Protein AF-A0A8J4Q4V8-F1 (afdb_monomer)

Mean predicted aligned error: 7.47 Å

Structure (mmCIF, N/CA/C/O backbone):
data_AF-A0A8J4Q4V8-F1
#
_entry.id   AF-A0A8J4Q4V8-F1
#
loop_
_atom_site.group_PDB
_atom_site.id
_atom_site.type_symbol
_atom_site.label_atom_id
_atom_site.label_alt_id
_atom_site.label_comp_id
_atom_site.label_asym_id
_atom_site.label_entity_id
_atom_site.label_seq_id
_atom_site.pdbx_PDB_ins_code
_atom_site.Cartn_x
_atom_site.Cartn_y
_atom_site.Cartn_z
_atom_site.occupancy
_atom_site.B_iso_or_equiv
_atom_site.auth_seq_id
_atom_site.auth_comp_id
_atom_site.auth_asym_id
_atom_site.auth_atom_id
_atom_site.pdbx_PDB_model_num
ATOM 1 N N . MET A 1 1 ? -7.590 -2.223 -4.837 1.00 86.44 1 MET A N 1
ATOM 2 C CA . MET A 1 1 ? -6.112 -2.110 -4.762 1.00 86.44 1 MET A CA 1
ATOM 3 C C . MET A 1 1 ? -5.380 -3.170 -5.571 1.00 86.44 1 MET A C 1
ATOM 5 O O . MET A 1 1 ? -4.555 -2.771 -6.377 1.00 86.44 1 MET A O 1
ATOM 9 N N . ALA A 1 2 ? -5.684 -4.469 -5.423 1.00 85.19 2 ALA A N 1
ATOM 10 C CA . ALA A 1 2 ? -4.996 -5.543 -6.160 1.00 85.19 2 ALA A CA 1
ATOM 11 C C . ALA A 1 2 ? -4.935 -5.304 -7.683 1.00 85.19 2 ALA A C 1
ATOM 13 O O . ALA A 1 2 ? -3.855 -5.347 -8.255 1.00 85.19 2 ALA A O 1
ATOM 14 N N . PHE A 1 3 ? -6.056 -4.935 -8.314 1.00 85.94 3 PHE A N 1
ATOM 15 C CA . PHE A 1 3 ? -6.095 -4.621 -9.751 1.00 85.94 3 PHE A CA 1
ATOM 16 C C . PHE A 1 3 ? -5.175 -3.453 -10.146 1.00 85.94 3 PHE A C 1
ATOM 18 O O . PHE A 1 3 ? -4.524 -3.501 -11.181 1.00 85.94 3 PHE A O 1
ATOM 25 N N . GLY A 1 4 ? -5.055 -2.440 -9.280 1.00 86.62 4 GLY A N 1
ATOM 26 C CA . GLY A 1 4 ? -4.098 -1.351 -9.461 1.00 86.62 4 GLY A CA 1
ATOM 27 C C . GLY A 1 4 ? -2.668 -1.880 -9.481 1.00 86.62 4 GLY A C 1
ATOM 28 O O . GLY A 1 4 ? -1.974 -1.689 -10.468 1.00 86.62 4 GLY A O 1
ATOM 29 N N . PHE A 1 5 ? -2.249 -2.637 -8.464 1.00 87.62 5 PHE A N 1
ATOM 30 C CA . PHE A 1 5 ? -0.897 -3.213 -8.424 1.00 87.62 5 PHE A CA 1
ATOM 31 C C . PHE A 1 5 ? -0.597 -4.177 -9.581 1.00 87.62 5 PHE A C 1
ATOM 33 O O . PHE A 1 5 ? 0.526 -4.178 -10.076 1.00 87.62 5 PHE A O 1
ATOM 40 N N . VAL A 1 6 ? -1.589 -4.931 -10.067 1.00 86.38 6 VAL A N 1
ATOM 41 C CA . VAL A 1 6 ? -1.444 -5.769 -11.271 1.00 86.38 6 VAL A CA 1
ATOM 42 C C . VAL A 1 6 ? -1.158 -4.910 -12.506 1.00 86.38 6 VAL A C 1
ATOM 44 O O . VAL A 1 6 ? -0.254 -5.235 -13.269 1.00 86.38 6 VAL A O 1
ATOM 47 N N . ILE A 1 7 ? -1.853 -3.779 -12.678 1.00 85.50 7 ILE A N 1
ATOM 48 C CA . ILE A 1 7 ? -1.579 -2.830 -13.771 1.00 85.50 7 ILE A CA 1
ATOM 49 C C . ILE A 1 7 ? -0.167 -2.238 -13.648 1.00 85.50 7 ILE A C 1
ATOM 51 O O . ILE A 1 7 ? 0.546 -2.156 -14.650 1.00 85.50 7 ILE A O 1
ATOM 55 N N . LEU A 1 8 ? 0.275 -1.869 -12.438 1.00 85.00 8 LEU A N 1
ATOM 56 C CA . LEU A 1 8 ? 1.653 -1.399 -12.231 1.00 85.00 8 LEU A CA 1
ATOM 57 C C . LEU A 1 8 ? 2.679 -2.492 -12.587 1.00 85.00 8 LEU A C 1
ATOM 59 O O . LEU A 1 8 ? 3.692 -2.193 -13.216 1.00 85.00 8 LEU A O 1
ATOM 63 N N . ALA A 1 9 ? 2.394 -3.759 -12.269 1.00 83.56 9 ALA A N 1
ATOM 64 C CA . ALA A 1 9 ? 3.269 -4.897 -12.559 1.00 83.56 9 ALA A CA 1
ATOM 65 C C . ALA A 1 9 ? 3.381 -5.254 -14.057 1.00 83.56 9 ALA A C 1
ATOM 67 O O . ALA A 1 9 ? 4.314 -5.957 -14.452 1.00 83.56 9 ALA A O 1
ATOM 68 N N . LEU A 1 10 ? 2.466 -4.777 -14.910 1.00 81.31 10 LEU A N 1
ATOM 69 C CA . LEU A 1 10 ? 2.568 -4.963 -16.363 1.00 81.31 10 LEU A CA 1
ATOM 70 C C . LEU A 1 10 ? 3.681 -4.107 -16.994 1.00 81.31 10 LEU A C 1
ATOM 72 O O . LEU A 1 10 ? 4.092 -4.405 -18.109 1.00 81.31 10 LEU A O 1
ATOM 76 N N . ALA A 1 11 ? 4.187 -3.084 -16.291 1.00 77.75 11 ALA A N 1
ATOM 77 C CA . ALA A 1 11 ? 5.320 -2.241 -16.705 1.00 77.75 11 ALA A CA 1
ATOM 78 C C . ALA A 1 11 ? 5.230 -1.660 -18.142 1.00 77.75 11 ALA A C 1
ATOM 80 O O . ALA A 1 11 ? 6.247 -1.397 -18.780 1.00 77.75 11 ALA A O 1
ATOM 81 N N . VAL A 1 12 ? 4.012 -1.431 -18.647 1.00 78.25 12 VAL A N 1
ATOM 82 C CA . VAL A 1 12 ? 3.744 -0.810 -19.958 1.00 78.25 12 VAL A CA 1
ATOM 83 C C . VAL A 1 12 ? 3.838 0.722 -19.833 1.00 78.25 12 VAL A C 1
ATOM 85 O O . VAL A 1 12 ? 3.433 1.265 -18.799 1.00 78.25 12 VAL A O 1
ATOM 88 N N . PRO A 1 13 ? 4.324 1.465 -20.848 1.00 75.06 13 PRO A N 1
ATOM 89 C CA . PRO A 1 13 ? 4.290 2.930 -20.838 1.00 75.06 13 PRO A CA 1
ATOM 90 C C . PRO A 1 13 ? 2.875 3.457 -20.535 1.00 75.06 13 PRO A C 1
ATOM 92 O O . PRO A 1 13 ? 1.914 3.122 -21.222 1.00 75.06 13 PRO A O 1
ATOM 95 N N . GLY A 1 14 ? 2.742 4.257 -19.470 1.00 78.31 14 GLY A N 1
ATOM 96 C CA . GLY A 1 14 ? 1.465 4.814 -18.996 1.00 78.31 14 GLY A CA 1
ATOM 97 C C . GLY A 1 14 ? 0.749 4.011 -17.898 1.00 78.31 14 GLY A C 1
ATOM 98 O O . GLY A 1 14 ? -0.134 4.556 -17.231 1.00 78.31 14 GLY A O 1
ATOM 99 N N . SER A 1 15 ? 1.156 2.765 -17.621 1.00 83.38 15 SER A N 1
ATOM 100 C CA . SER A 1 15 ? 0.516 1.941 -16.580 1.00 83.38 15 SER A CA 1
ATOM 101 C C . SER A 1 15 ? 0.721 2.498 -15.168 1.00 83.38 15 SER A C 1
ATOM 103 O O . SER A 1 15 ? -0.151 2.355 -14.313 1.00 83.38 15 SER A O 1
ATOM 105 N N . LEU A 1 16 ? 1.834 3.201 -14.932 1.00 83.31 16 LEU A N 1
ATOM 106 C CA . LEU A 1 16 ? 2.136 3.843 -13.652 1.00 83.31 16 LEU A CA 1
ATOM 107 C C . LEU A 1 16 ? 1.136 4.967 -13.320 1.00 83.31 16 LEU A C 1
ATOM 109 O O . LEU A 1 16 ? 0.716 5.109 -12.171 1.00 83.31 16 LEU A O 1
ATOM 113 N N . TYR A 1 17 ? 0.714 5.739 -14.329 1.00 85.88 17 TYR A N 1
ATOM 114 C CA . TYR A 1 17 ? -0.245 6.835 -14.162 1.00 85.88 17 TYR A CA 1
ATOM 115 C C . TYR A 1 17 ? -1.646 6.300 -13.846 1.00 85.88 17 TYR A C 1
ATOM 117 O O . TYR A 1 17 ? -2.228 6.627 -12.817 1.00 85.88 17 TYR A O 1
ATOM 125 N N . ILE A 1 18 ? -2.150 5.391 -14.683 1.00 89.12 18 ILE A N 1
ATOM 126 C CA . ILE A 1 18 ? -3.467 4.765 -14.490 1.00 89.12 18 ILE A CA 1
ATOM 127 C C . ILE A 1 18 ? -3.503 3.980 -13.171 1.00 89.12 18 ILE A C 1
ATOM 129 O O . ILE A 1 18 ? -4.458 4.059 -12.396 1.00 89.12 18 ILE A O 1
ATOM 133 N N . GLY A 1 19 ? -2.432 3.240 -12.899 1.00 88.38 19 GLY A N 1
ATOM 134 C CA . GLY A 1 19 ? -2.283 2.421 -11.712 1.00 88.38 19 GLY A CA 1
ATOM 135 C C . GLY A 1 19 ? -2.293 3.222 -10.410 1.00 88.38 19 GLY A C 1
ATOM 136 O O . GLY A 1 19 ? -3.031 2.878 -9.486 1.00 88.38 19 GLY A O 1
ATOM 137 N N . SER A 1 20 ? -1.506 4.300 -10.332 1.00 88.94 20 SER A N 1
ATOM 138 C CA . SER A 1 20 ? -1.438 5.165 -9.143 1.00 88.94 20 SER A CA 1
ATOM 139 C C . SER A 1 20 ? -2.767 5.861 -8.850 1.00 88.94 20 SER A C 1
ATOM 141 O O . SER A 1 20 ? -3.187 5.886 -7.693 1.00 88.94 20 SER A O 1
ATOM 143 N N . ILE A 1 21 ? -3.478 6.327 -9.884 1.00 92.62 21 ILE A N 1
ATOM 144 C CA . ILE A 1 21 ? -4.829 6.888 -9.742 1.00 92.62 21 ILE A CA 1
ATOM 145 C C . ILE A 1 21 ? -5.774 5.846 -9.141 1.00 92.62 21 ILE A C 1
ATOM 147 O O . ILE A 1 21 ? -6.452 6.116 -8.148 1.00 92.62 21 ILE A O 1
ATOM 151 N N . LEU A 1 22 ? -5.794 4.630 -9.695 1.00 92.38 22 LEU A N 1
ATOM 152 C CA . LEU A 1 22 ? -6.700 3.586 -9.226 1.00 92.38 22 LEU A CA 1
ATOM 153 C C . LEU A 1 22 ? -6.399 3.158 -7.782 1.00 92.38 22 LEU A C 1
ATOM 155 O O . LEU A 1 22 ? -7.320 2.972 -6.983 1.00 92.38 22 LEU A O 1
ATOM 159 N N . VAL A 1 23 ? -5.118 2.998 -7.431 1.00 91.31 23 VAL A N 1
ATOM 160 C CA . VAL A 1 23 ? -4.704 2.682 -6.056 1.00 91.31 23 VAL A CA 1
ATOM 161 C C . VAL A 1 23 ? -5.077 3.825 -5.111 1.00 91.31 23 VAL A C 1
ATOM 163 O O . VAL A 1 23 ? -5.645 3.550 -4.054 1.00 91.31 23 VAL A O 1
ATOM 166 N N . GLY A 1 24 ? -4.843 5.080 -5.504 1.00 91.69 24 GLY A N 1
ATOM 167 C CA . GLY A 1 24 ? -5.175 6.273 -4.721 1.00 91.69 24 GLY A CA 1
ATOM 168 C C . GLY A 1 24 ? -6.670 6.407 -4.429 1.00 91.69 24 GLY A C 1
ATOM 169 O O . GLY A 1 24 ? -7.052 6.588 -3.274 1.00 91.69 24 GLY A O 1
ATOM 170 N N . ILE A 1 25 ? -7.533 6.217 -5.433 1.00 94.31 25 ILE A N 1
ATOM 171 C CA . ILE A 1 25 ? -8.995 6.244 -5.248 1.00 94.31 25 ILE A CA 1
ATOM 172 C C . ILE A 1 25 ? -9.433 5.142 -4.273 1.00 94.31 25 ILE A C 1
ATOM 174 O O . ILE A 1 25 ? -10.138 5.404 -3.299 1.00 94.31 25 ILE A O 1
ATOM 178 N N . CYS A 1 26 ? -8.970 3.906 -4.486 1.00 91.19 26 CYS A N 1
ATOM 179 C CA . CYS A 1 26 ? -9.260 2.783 -3.588 1.00 91.19 26 CYS A CA 1
ATOM 180 C C . CYS A 1 26 ? -8.794 3.047 -2.146 1.00 91.19 26 CYS A C 1
ATOM 182 O O . CYS A 1 26 ? -9.448 2.630 -1.189 1.00 91.19 26 CYS A O 1
ATOM 184 N N . TYR A 1 27 ? -7.644 3.700 -1.989 1.00 90.81 27 TYR A N 1
ATOM 185 C CA . TYR A 1 27 ? -7.096 4.063 -0.690 1.00 90.81 27 TYR A CA 1
ATOM 186 C C . TYR A 1 27 ? -7.942 5.109 0.026 1.00 90.81 27 TYR A C 1
ATOM 188 O O . TYR A 1 27 ? -8.269 4.925 1.198 1.00 90.81 27 TYR A O 1
ATOM 196 N N . GLY A 1 28 ? -8.353 6.152 -0.698 1.00 91.88 28 GLY A N 1
ATOM 197 C CA . GLY A 1 28 ? -9.235 7.191 -0.178 1.00 91.88 28 GLY A CA 1
ATOM 198 C C . GLY A 1 28 ? -10.546 6.608 0.341 1.00 91.88 28 GLY A C 1
ATOM 199 O O . GLY A 1 28 ? -10.923 6.875 1.478 1.00 91.88 28 GLY A O 1
ATOM 200 N N . ILE A 1 29 ? -11.181 5.720 -0.434 1.00 93.50 29 ILE A N 1
ATOM 201 C CA . ILE A 1 29 ? -12.405 5.017 -0.013 1.00 93.50 29 ILE A CA 1
ATOM 202 C C . ILE A 1 29 ? -12.160 4.207 1.272 1.00 93.50 29 ILE A C 1
ATOM 204 O O . ILE A 1 29 ? -12.964 4.254 2.200 1.00 93.50 29 ILE A O 1
ATOM 208 N N . ARG A 1 30 ? -11.030 3.492 1.370 1.00 90.19 30 ARG A N 1
ATOM 209 C CA . ARG A 1 30 ? -10.676 2.708 2.567 1.00 90.19 30 ARG A CA 1
ATOM 210 C C . ARG A 1 30 ? -10.542 3.566 3.823 1.00 90.19 30 ARG A C 1
ATOM 212 O O . ARG A 1 30 ? -11.039 3.153 4.867 1.00 90.19 30 ARG A O 1
ATOM 219 N N . ILE A 1 31 ? -9.889 4.723 3.736 1.00 89.25 31 ILE A N 1
ATOM 220 C CA . ILE A 1 31 ? -9.767 5.638 4.880 1.00 89.25 31 ILE A CA 1
ATOM 221 C C . ILE A 1 31 ? -11.131 6.240 5.223 1.00 89.25 31 ILE A C 1
ATOM 223 O O . ILE A 1 31 ? -11.508 6.250 6.392 1.00 89.25 31 ILE A O 1
ATOM 227 N N . ALA A 1 32 ? -11.888 6.674 4.212 1.00 92.88 32 ALA A N 1
ATOM 228 C CA . ALA A 1 32 ? -13.196 7.295 4.400 1.00 92.88 32 ALA A CA 1
ATOM 229 C C . ALA A 1 32 ? -14.191 6.374 5.120 1.00 92.88 32 ALA A C 1
ATOM 231 O O . ALA A 1 32 ? -14.947 6.851 5.956 1.00 92.88 32 ALA A O 1
ATOM 232 N N . ILE A 1 33 ? -14.164 5.065 4.844 1.00 91.44 33 ILE A N 1
ATOM 233 C CA . ILE A 1 33 ? -15.003 4.073 5.539 1.00 91.44 33 ILE A CA 1
ATOM 234 C C . ILE A 1 33 ? -14.441 3.745 6.931 1.00 91.44 33 ILE A C 1
ATOM 236 O O . ILE A 1 33 ? -15.197 3.546 7.875 1.00 91.44 33 ILE A O 1
ATOM 240 N N . SER A 1 34 ? -13.115 3.712 7.100 1.00 86.88 34 SER A N 1
ATOM 241 C CA . SER A 1 34 ? -12.501 3.321 8.376 1.00 86.88 34 SER A CA 1
ATOM 242 C C . SER A 1 34 ? -12.769 4.305 9.521 1.00 86.88 34 SER A C 1
ATOM 244 O O . SER A 1 34 ? -12.840 3.873 10.668 1.00 86.88 34 SER A O 1
ATOM 246 N N . VAL A 1 35 ? -12.883 5.605 9.231 1.00 88.44 35 VAL A N 1
ATOM 247 C CA . VAL A 1 35 ? -13.151 6.670 10.218 1.00 88.44 35 VAL A CA 1
ATOM 248 C C . VAL A 1 35 ? -14.507 6.474 10.926 1.00 88.44 35 VAL A C 1
ATOM 250 O O . VAL A 1 35 ? -14.510 6.322 12.150 1.00 88.44 35 VAL A O 1
ATOM 253 N N . PRO A 1 36 ? -15.653 6.412 10.214 1.00 89.56 36 PRO A N 1
ATOM 254 C CA . PRO A 1 36 ? -16.952 6.203 10.846 1.00 89.56 36 PRO A CA 1
ATOM 255 C C . PRO A 1 36 ? -17.047 4.826 11.508 1.00 89.56 36 PRO A C 1
ATOM 257 O O . PRO A 1 36 ? -17.454 4.752 12.665 1.00 89.56 36 PRO A O 1
ATOM 260 N N . THR A 1 37 ? -16.565 3.755 10.864 1.00 87.62 37 THR A N 1
ATOM 261 C CA . THR A 1 37 ? -16.586 2.410 11.464 1.00 87.62 37 THR A CA 1
ATOM 262 C C . THR A 1 37 ? -15.819 2.353 12.788 1.00 87.62 37 THR A C 1
ATOM 264 O O . THR A 1 37 ? -16.272 1.717 13.737 1.00 87.62 37 THR A O 1
ATOM 267 N N . ALA A 1 38 ? -14.677 3.041 12.902 1.00 86.00 38 ALA A N 1
ATOM 268 C CA . ALA A 1 38 ? -13.944 3.111 14.165 1.00 86.00 38 ALA A CA 1
ATOM 269 C C . ALA A 1 38 ? -14.727 3.872 15.250 1.00 86.00 38 ALA A C 1
ATOM 271 O O . ALA A 1 38 ? -14.680 3.489 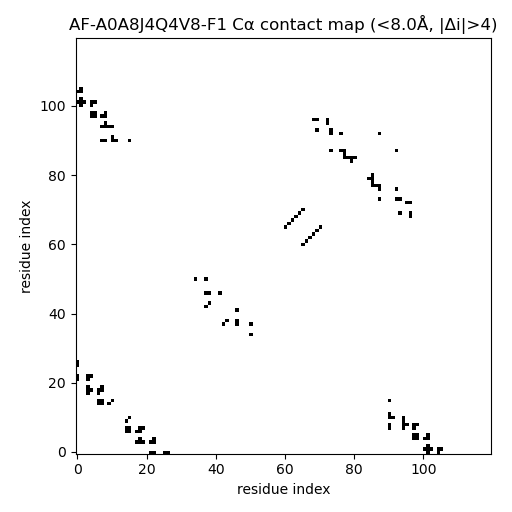16.419 1.00 86.00 38 ALA A O 1
ATOM 272 N N . SER A 1 39 ? -15.465 4.921 14.876 1.00 86.88 39 SER A N 1
ATOM 273 C CA . SER A 1 39 ? -16.293 5.683 15.818 1.00 86.88 39 SER A CA 1
ATOM 274 C C . SER A 1 39 ? -17.512 4.899 16.320 1.00 86.88 39 SER A C 1
ATOM 276 O O . SER A 1 39 ? -17.864 5.024 17.492 1.00 86.88 39 SER A O 1
ATOM 278 N N . GLU A 1 40 ? -18.098 4.042 15.479 1.00 88.62 40 GLU A N 1
ATOM 279 C CA . GLU A 1 40 ? -19.219 3.170 15.851 1.00 88.62 40 GLU A CA 1
ATOM 280 C C . GLU A 1 40 ? -18.774 1.996 16.731 1.00 88.62 40 GLU A C 1
ATOM 282 O O . GLU A 1 40 ? -19.449 1.667 17.704 1.00 88.62 40 GLU A O 1
ATOM 287 N N . LEU A 1 41 ? -17.621 1.384 16.430 1.00 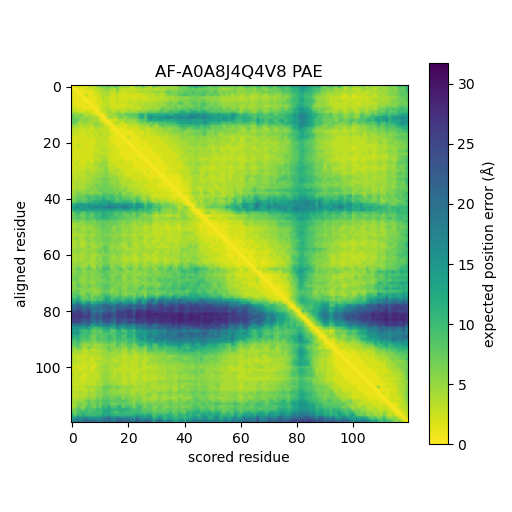85.94 41 LEU A N 1
ATOM 288 C CA . LEU A 1 41 ? -17.152 0.186 17.135 1.00 85.94 41 LEU A CA 1
ATOM 289 C C . LEU A 1 41 ? -16.552 0.492 18.516 1.00 85.94 41 LEU A C 1
ATOM 291 O O . LEU A 1 41 ? -16.751 -0.267 19.462 1.00 85.94 41 LEU A O 1
ATOM 295 N N . PHE A 1 42 ? -15.791 1.584 18.634 1.00 81.44 42 PHE A N 1
ATOM 296 C CA . PHE A 1 42 ? -15.047 1.919 19.856 1.00 81.44 42 PHE A CA 1
ATOM 297 C C . PHE A 1 42 ? -15.668 3.067 20.665 1.00 81.44 42 PHE A C 1
ATOM 299 O O . PHE A 1 42 ? -15.272 3.307 21.809 1.00 81.44 42 PHE A O 1
ATOM 306 N N . GLY A 1 43 ? -16.647 3.772 20.096 1.00 81.94 43 GLY A N 1
ATOM 307 C CA . GLY A 1 43 ? -17.269 4.938 20.710 1.00 81.94 43 GLY A CA 1
ATOM 308 C C . GLY A 1 43 ? -16.367 6.180 20.740 1.00 81.94 43 GLY A C 1
ATOM 309 O O . GLY A 1 43 ? -15.171 6.156 20.450 1.00 81.94 43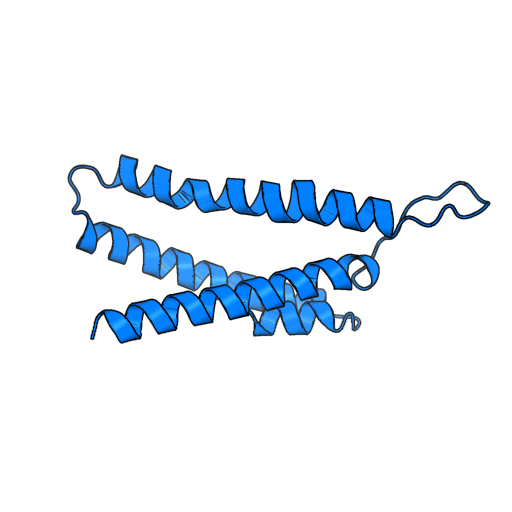 GLY A O 1
ATOM 310 N N . LEU A 1 44 ? -16.957 7.316 21.117 1.00 82.62 44 LEU A N 1
ATOM 311 C CA . LEU A 1 44 ? -16.321 8.638 21.003 1.00 82.62 44 LEU A CA 1
ATOM 312 C C . LEU A 1 44 ? -15.372 8.987 22.163 1.00 82.62 44 LEU A C 1
ATOM 314 O O . LEU A 1 44 ? -14.566 9.906 22.039 1.00 82.62 44 LEU A O 1
ATOM 318 N N . LYS A 1 45 ? -15.432 8.260 23.288 1.00 82.94 45 LYS A N 1
ATOM 319 C CA . LYS A 1 45 ? -14.742 8.640 24.538 1.00 82.94 45 LYS A CA 1
ATOM 320 C C . LYS A 1 45 ? -13.209 8.632 24.427 1.00 82.94 45 LYS A C 1
ATOM 322 O O . LYS A 1 45 ? -12.562 9.490 25.016 1.00 82.94 45 LYS A O 1
ATOM 327 N N . TYR A 1 46 ? -12.638 7.699 23.659 1.00 84.00 46 TYR A N 1
ATOM 328 C CA . TYR A 1 46 ? -11.186 7.579 23.429 1.00 84.00 46 TYR A CA 1
ATOM 329 C C . TYR A 1 46 ? -10.822 7.487 21.939 1.00 84.00 46 TYR A C 1
ATOM 331 O O . TYR A 1 46 ? -9.761 6.971 21.580 1.00 84.00 46 TYR A O 1
ATOM 339 N N . TYR A 1 47 ? -11.684 8.007 21.059 1.00 83.75 47 TYR A N 1
ATOM 340 C CA . TYR A 1 47 ? -11.535 7.883 19.607 1.00 83.75 47 TYR A CA 1
ATOM 341 C C . TYR A 1 47 ? -10.181 8.399 19.097 1.00 83.75 47 TYR A C 1
ATOM 343 O O . TYR A 1 47 ? -9.522 7.725 18.311 1.00 83.75 47 TYR A O 1
ATOM 351 N N . GLY A 1 48 ? -9.714 9.550 19.595 1.00 85.44 48 GLY A N 1
ATOM 352 C CA . GLY A 1 48 ? -8.441 10.141 19.167 1.00 85.44 48 GLY A CA 1
ATOM 353 C C . GLY A 1 48 ? -7.216 9.262 19.455 1.00 85.44 48 GLY A C 1
ATOM 354 O O . GLY A 1 48 ? -6.315 9.185 18.622 1.00 85.44 48 GLY A O 1
ATOM 355 N N . LEU A 1 49 ? -7.186 8.560 20.594 1.00 88.62 49 LEU A N 1
ATOM 356 C CA . LEU A 1 49 ? -6.087 7.648 20.937 1.00 88.62 49 LEU A CA 1
ATOM 357 C C . LEU A 1 49 ? -6.128 6.391 20.057 1.00 88.62 49 LEU A C 1
ATOM 359 O O . LEU A 1 49 ? -5.119 6.009 19.470 1.00 88.62 49 LEU A O 1
ATOM 363 N N . ILE A 1 50 ? -7.309 5.783 19.925 1.00 86.81 50 ILE A N 1
ATOM 364 C CA . ILE A 1 50 ? -7.509 4.554 19.144 1.00 86.81 50 ILE A CA 1
ATOM 365 C C . ILE A 1 50 ? -7.230 4.806 17.658 1.00 86.81 50 ILE A C 1
ATOM 367 O O . ILE A 1 50 ? -6.538 4.021 17.014 1.00 86.81 50 ILE A O 1
ATOM 371 N N . TYR A 1 51 ? -7.694 5.934 17.119 1.00 87.25 51 TYR A N 1
ATOM 372 C CA . TYR A 1 51 ? -7.459 6.306 15.727 1.00 87.25 51 TYR A CA 1
ATOM 373 C C . TYR A 1 51 ? -5.974 6.564 15.433 1.00 87.25 51 TYR A C 1
ATOM 375 O O . TYR A 1 51 ? -5.482 6.147 14.386 1.00 87.25 51 TYR A O 1
ATOM 383 N N . ASN A 1 52 ? -5.230 7.171 16.368 1.00 89.50 52 ASN A N 1
ATOM 384 C CA . ASN A 1 52 ? -3.775 7.306 16.238 1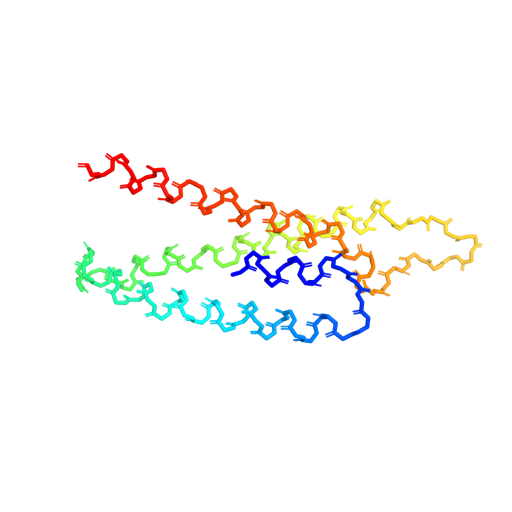.00 89.50 52 ASN A CA 1
ATOM 385 C C . ASN A 1 52 ? -3.075 5.940 16.198 1.00 89.50 52 ASN A C 1
ATOM 387 O O . ASN A 1 52 ? -2.165 5.740 15.401 1.00 89.50 52 ASN A O 1
ATOM 391 N N . ILE A 1 53 ? -3.523 4.967 16.994 1.00 89.75 53 ILE A N 1
ATOM 392 C CA . ILE A 1 53 ? -2.981 3.603 16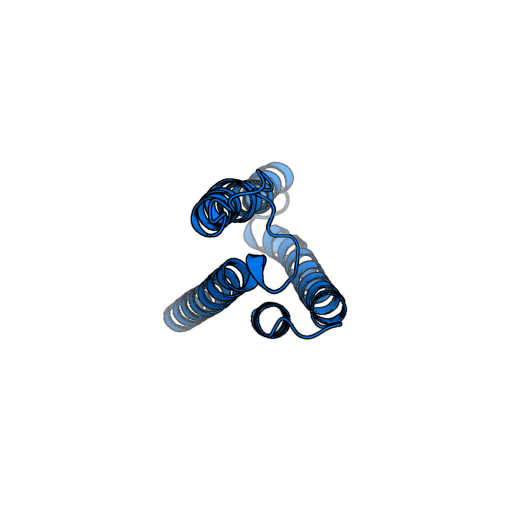.922 1.00 89.75 53 ILE A CA 1
ATOM 393 C C . ILE A 1 53 ? -3.320 2.952 15.571 1.00 89.75 53 ILE A C 1
ATOM 395 O O . ILE A 1 53 ? -2.462 2.307 14.971 1.00 89.75 53 ILE A O 1
ATOM 399 N N . LEU A 1 54 ? -4.532 3.156 15.044 1.00 87.06 54 LEU A N 1
ATOM 400 C CA . LEU A 1 54 ? -4.910 2.661 13.715 1.00 87.06 54 LEU A CA 1
ATOM 401 C C . LEU A 1 54 ? -4.058 3.283 12.599 1.00 87.06 54 LEU A C 1
ATOM 403 O O . LEU A 1 54 ? -3.637 2.574 11.682 1.00 87.06 54 LEU A O 1
ATOM 407 N N . ILE A 1 55 ? -3.782 4.590 12.664 1.00 90.06 55 ILE A N 1
ATOM 408 C CA . ILE A 1 55 ? -3.034 5.282 11.610 1.00 90.06 55 ILE A CA 1
ATOM 409 C C . ILE A 1 55 ? -1.540 4.946 11.620 1.00 90.06 55 ILE A C 1
ATOM 411 O O . ILE A 1 55 ? -0.905 5.077 10.577 1.00 90.06 55 ILE A O 1
ATOM 415 N N . LEU A 1 56 ? -0.988 4.412 12.723 1.00 91.62 56 LEU A N 1
ATOM 416 C CA . LEU A 1 56 ? 0.387 3.881 12.770 1.00 91.62 56 LEU A CA 1
ATOM 417 C C . LEU A 1 56 ? 0.641 2.770 11.741 1.00 91.62 56 LEU A C 1
ATOM 419 O O . LEU A 1 56 ? 1.790 2.515 11.379 1.00 91.62 56 LEU A O 1
ATOM 423 N N . ASN A 1 57 ? -0.409 2.142 11.209 1.00 88.06 57 ASN A N 1
ATOM 424 C CA . ASN A 1 57 ? -0.269 1.171 10.131 1.00 88.06 57 ASN A CA 1
ATOM 425 C C . ASN A 1 57 ? 0.315 1.798 8.840 1.00 88.06 57 ASN A C 1
ATOM 427 O O . ASN A 1 57 ? 1.055 1.127 8.127 1.00 88.06 57 ASN A O 1
ATOM 431 N N . LEU A 1 58 ? 0.058 3.088 8.561 1.00 90.25 58 LEU A N 1
ATOM 432 C CA . LEU A 1 58 ? 0.631 3.809 7.407 1.00 90.25 58 LEU A CA 1
ATOM 433 C C . LEU A 1 58 ? 2.164 3.876 7.443 1.00 90.25 58 LEU A C 1
ATOM 435 O O . LEU A 1 58 ? 2.791 3.389 6.498 1.00 90.25 58 LEU A O 1
ATOM 439 N N . PRO A 1 59 ? 2.792 4.486 8.473 1.00 91.56 59 PRO A N 1
ATOM 440 C CA . PRO A 1 59 ? 4.243 4.588 8.526 1.00 91.56 59 PRO A CA 1
ATOM 441 C C . PRO A 1 59 ? 4.897 3.211 8.637 1.00 91.56 59 PRO A C 1
ATOM 443 O O . PRO A 1 59 ? 5.918 2.993 7.992 1.00 91.56 59 PRO A O 1
ATOM 446 N N . LEU A 1 60 ? 4.290 2.258 9.357 1.00 91.50 60 LEU A N 1
ATOM 447 C CA . LEU A 1 60 ? 4.787 0.879 9.412 1.00 91.50 60 LEU A CA 1
ATOM 448 C C . LEU A 1 60 ? 4.790 0.217 8.029 1.00 91.50 60 LEU A C 1
ATOM 450 O O . LEU A 1 60 ? 5.794 -0.368 7.628 1.00 91.50 60 LEU A O 1
ATOM 454 N N . GLY A 1 61 ? 3.699 0.346 7.271 1.00 88.06 61 GLY A N 1
ATOM 455 C CA . GLY A 1 61 ? 3.604 -0.183 5.914 1.00 88.06 61 GLY A CA 1
ATOM 456 C C . GLY A 1 61 ? 4.616 0.463 4.968 1.00 88.06 61 GLY A C 1
ATOM 457 O O . GLY A 1 61 ? 5.325 -0.242 4.255 1.00 88.06 61 GLY A O 1
ATOM 458 N N . SER A 1 62 ? 4.739 1.793 4.994 1.00 89.06 62 SER A N 1
ATOM 459 C CA . SER A 1 62 ? 5.717 2.503 4.161 1.00 89.06 62 SER A CA 1
ATOM 460 C C . SER A 1 62 ? 7.155 2.128 4.520 1.00 89.06 62 SER A C 1
ATOM 462 O O . SER A 1 62 ? 7.989 1.972 3.632 1.00 89.06 62 SER A O 1
ATOM 464 N N . PHE A 1 63 ? 7.459 1.957 5.805 1.00 91.44 63 PHE A N 1
ATOM 465 C CA . PHE A 1 63 ? 8.788 1.560 6.253 1.00 91.44 63 PHE A CA 1
ATOM 466 C C . PHE A 1 63 ? 9.145 0.142 5.788 1.00 91.44 63 PHE A C 1
ATOM 468 O O . PHE A 1 63 ? 10.211 -0.066 5.213 1.00 91.44 63 PHE A O 1
ATOM 475 N N . LEU A 1 64 ? 8.236 -0.821 5.962 1.00 90.38 64 LEU A N 1
ATOM 476 C CA . LEU A 1 64 ? 8.470 -2.213 5.570 1.00 90.38 64 LEU A CA 1
ATOM 477 C C . LEU A 1 64 ? 8.535 -2.389 4.048 1.00 90.38 64 LEU A C 1
ATOM 479 O O . LEU A 1 64 ? 9.454 -3.033 3.545 1.00 90.38 64 LEU A O 1
ATOM 483 N N . PHE A 1 65 ? 7.580 -1.823 3.307 1.00 83.69 65 PHE A N 1
ATOM 484 C CA . PHE A 1 65 ? 7.472 -2.047 1.863 1.00 83.69 65 PHE A CA 1
ATOM 485 C C . PHE A 1 65 ? 8.360 -1.115 1.031 1.00 83.69 65 PHE A C 1
ATOM 487 O O . PHE A 1 65 ? 8.975 -1.569 0.069 1.00 83.69 65 PHE A O 1
ATOM 494 N N . SER A 1 66 ? 8.461 0.167 1.383 1.00 83.12 66 SER A N 1
ATOM 495 C CA . SER A 1 66 ? 9.267 1.128 0.613 1.00 83.12 66 SER A CA 1
ATOM 496 C C . SER A 1 66 ? 10.669 1.315 1.181 1.00 83.12 66 SER A C 1
ATOM 498 O O . SER A 1 66 ? 11.603 1.513 0.417 1.00 83.12 66 SER A O 1
ATOM 500 N N . GLY A 1 67 ? 10.834 1.267 2.503 1.00 83.31 67 GLY A N 1
ATOM 501 C CA . GLY A 1 67 ? 12.152 1.395 3.127 1.00 83.31 67 GLY A CA 1
ATOM 502 C C . GLY A 1 67 ? 12.967 0.113 2.988 1.00 83.31 67 GLY A C 1
ATOM 503 O O . GLY A 1 67 ? 14.018 0.102 2.356 1.00 83.31 67 GLY A O 1
ATOM 504 N N . LEU A 1 68 ? 12.464 -0.979 3.564 1.00 86.38 68 LEU A N 1
ATOM 505 C CA . LEU A 1 68 ? 13.209 -2.232 3.648 1.00 86.38 68 LEU A CA 1
ATOM 506 C C . LEU A 1 68 ? 13.107 -3.060 2.362 1.00 86.38 68 LEU A C 1
ATOM 508 O O . LEU A 1 68 ? 14.122 -3.379 1.751 1.00 86.38 68 LEU A O 1
ATOM 512 N N . LEU A 1 69 ? 11.888 -3.404 1.934 1.00 84.25 69 LEU A N 1
ATOM 513 C CA . LEU A 1 69 ? 11.691 -4.311 0.802 1.00 84.25 69 LEU A CA 1
ATOM 514 C C . LEU A 1 69 ? 12.189 -3.704 -0.514 1.00 84.25 69 LEU A C 1
ATOM 516 O O . LEU A 1 69 ? 12.919 -4.373 -1.239 1.00 84.25 69 LEU A O 1
ATOM 520 N N . ALA A 1 70 ? 11.813 -2.460 -0.829 1.00 83.06 70 ALA A N 1
ATOM 521 C CA . ALA A 1 70 ? 12.270 -1.818 -2.060 1.00 83.06 70 ALA A CA 1
ATOM 522 C C . ALA A 1 70 ? 13.782 -1.547 -2.048 1.00 83.06 70 ALA A C 1
ATOM 524 O O . ALA A 1 70 ? 14.400 -1.677 -3.096 1.00 83.06 70 ALA A O 1
ATOM 525 N N . GLY A 1 71 ? 14.377 -1.241 -0.888 1.00 80.44 71 GLY A N 1
ATOM 526 C CA . GLY A 1 71 ? 15.829 -1.103 -0.749 1.00 80.44 71 GLY A CA 1
ATOM 527 C C . GLY A 1 71 ? 16.568 -2.406 -1.060 1.00 80.44 71 GLY A C 1
ATOM 528 O O . GLY A 1 71 ? 17.415 -2.430 -1.945 1.00 80.44 71 GLY A O 1
ATOM 529 N N . ILE A 1 72 ? 16.172 -3.514 -0.420 1.00 81.44 72 ILE A N 1
ATOM 530 C CA . ILE A 1 72 ? 16.796 -4.830 -0.642 1.00 81.44 72 ILE A CA 1
ATOM 531 C C . ILE A 1 72 ? 16.642 -5.278 -2.101 1.00 81.44 72 ILE A C 1
ATOM 533 O O . ILE A 1 72 ? 17.607 -5.729 -2.709 1.00 81.44 72 ILE A O 1
ATOM 537 N N . LEU A 1 73 ? 15.443 -5.150 -2.681 1.00 79.12 73 LEU A N 1
ATOM 538 C CA . LEU A 1 73 ? 15.213 -5.530 -4.081 1.00 79.12 73 LEU A CA 1
ATOM 539 C C . LEU A 1 73 ? 16.024 -4.669 -5.051 1.00 79.12 73 LEU A C 1
ATOM 541 O O . LEU A 1 73 ? 16.536 -5.190 -6.037 1.00 79.12 73 LEU A O 1
ATOM 545 N N . TYR A 1 74 ? 16.144 -3.370 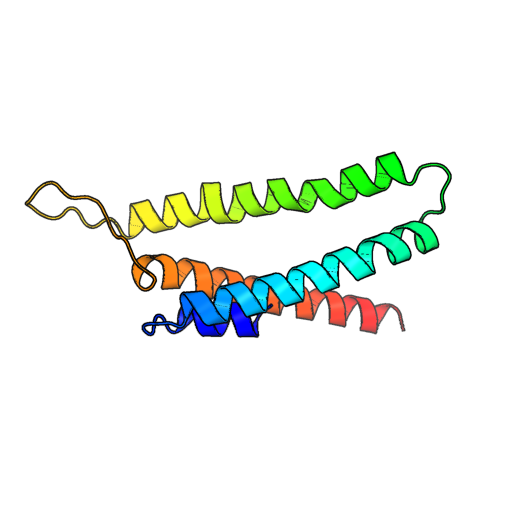-4.773 1.00 72.88 74 TYR A N 1
ATOM 546 C CA . TYR A 1 74 ? 16.935 -2.466 -5.595 1.00 72.88 74 TYR A CA 1
ATOM 547 C C . TYR A 1 74 ? 18.421 -2.829 -5.552 1.00 72.88 74 TYR A C 1
ATOM 549 O O . TYR A 1 74 ? 19.051 -2.917 -6.601 1.00 72.88 74 TYR A O 1
ATOM 557 N N . ASP A 1 75 ? 18.961 -3.117 -4.366 1.00 76.62 75 ASP A N 1
ATOM 558 C CA . ASP A 1 75 ? 20.353 -3.550 -4.205 1.00 76.62 75 ASP A CA 1
ATOM 559 C C . ASP A 1 75 ? 20.620 -4.910 -4.876 1.00 76.62 75 ASP A C 1
ATOM 561 O O . ASP A 1 75 ? 21.710 -5.139 -5.396 1.00 76.62 75 ASP A O 1
ATOM 565 N N . MET A 1 76 ? 19.627 -5.808 -4.911 1.00 70.69 76 MET A N 1
ATOM 566 C CA . MET A 1 76 ? 19.729 -7.105 -5.594 1.00 70.69 76 MET A CA 1
ATOM 567 C C . MET A 1 76 ? 19.671 -6.996 -7.124 1.00 70.69 76 MET A C 1
ATOM 569 O O . MET A 1 76 ? 20.341 -7.768 -7.810 1.00 70.69 76 MET A O 1
ATOM 573 N N . GLU A 1 77 ? 18.871 -6.073 -7.667 1.00 67.88 77 GLU A N 1
ATOM 574 C CA . GLU A 1 77 ? 18.767 -5.843 -9.117 1.00 67.88 77 GLU A CA 1
ATOM 575 C C . GLU A 1 77 ? 19.799 -4.836 -9.654 1.00 67.88 77 GLU A C 1
ATOM 577 O O . GLU A 1 77 ? 19.996 -4.735 -10.867 1.00 67.88 77 GLU A O 1
ATOM 582 N N . ALA A 1 78 ? 20.518 -4.128 -8.780 1.00 64.31 78 ALA A N 1
ATOM 583 C CA . ALA A 1 78 ? 21.662 -3.303 -9.143 1.00 64.31 78 ALA A CA 1
ATOM 584 C C . ALA A 1 78 ? 22.854 -4.177 -9.586 1.00 64.31 78 ALA A C 1
ATOM 586 O O . ALA A 1 78 ? 23.829 -4.373 -8.862 1.00 64.31 78 ALA A O 1
ATOM 587 N N . THR A 1 79 ? 22.799 -4.709 -10.810 1.00 56.78 79 THR A N 1
ATOM 588 C CA . THR A 1 79 ? 23.944 -5.374 -11.448 1.00 56.78 79 THR A CA 1
ATOM 589 C C . THR A 1 79 ? 25.130 -4.404 -11.567 1.00 56.78 79 THR A C 1
ATOM 591 O O . THR A 1 79 ? 24.949 -3.300 -12.094 1.00 56.78 79 THR A O 1
ATOM 594 N N . PRO A 1 80 ? 26.353 -4.798 -11.155 1.00 54.78 80 PRO A N 1
ATOM 595 C CA . PRO A 1 80 ? 27.546 -3.979 -11.326 1.00 54.78 80 PRO A CA 1
ATOM 596 C C . PRO A 1 80 ? 27.854 -3.866 -12.820 1.00 54.78 80 PRO A C 1
ATOM 598 O O . PRO A 1 80 ? 28.416 -4.769 -13.436 1.00 54.78 80 PRO A O 1
ATOM 601 N N . THR A 1 81 ? 27.449 -2.758 -13.432 1.00 53.22 81 THR A N 1
ATOM 602 C CA . THR A 1 81 ? 27.792 -2.476 -14.826 1.00 53.22 81 THR A CA 1
ATOM 603 C C . THR A 1 81 ? 29.205 -1.894 -14.857 1.00 53.22 81 THR A C 1
ATOM 605 O O . THR A 1 81 ? 29.535 -1.025 -14.051 1.00 53.22 81 THR A O 1
ATOM 608 N N . ALA A 1 82 ? 30.039 -2.335 -15.805 1.00 53.41 82 ALA A N 1
ATOM 609 C CA . ALA A 1 82 ? 31.466 -1.990 -15.920 1.00 53.41 82 ALA A CA 1
ATOM 610 C C . ALA A 1 82 ? 31.791 -0.477 -16.065 1.00 53.41 82 ALA A C 1
ATOM 612 O O . ALA A 1 82 ? 32.959 -0.109 -16.134 1.00 53.41 82 ALA A O 1
ATOM 613 N N . GLY A 1 83 ? 30.777 0.396 -16.104 1.00 53.47 83 GLY A N 1
ATOM 614 C CA . GLY A 1 83 ? 30.888 1.856 -16.207 1.00 53.47 83 GLY A CA 1
ATOM 615 C C . GLY A 1 83 ? 30.479 2.648 -14.955 1.00 53.47 83 GLY A C 1
ATOM 616 O O . GLY A 1 83 ? 30.315 3.858 -15.053 1.00 53.47 83 GLY A O 1
ATOM 617 N N . GLY A 1 84 ? 30.282 2.008 -13.794 1.00 50.84 84 GLY A N 1
ATOM 618 C CA . GLY A 1 84 ? 30.102 2.712 -12.509 1.00 50.84 84 GLY A CA 1
ATOM 619 C C . GLY A 1 84 ? 28.724 3.346 -12.262 1.00 50.84 84 GLY A C 1
ATOM 620 O O . GLY A 1 84 ? 28.568 4.114 -11.315 1.00 50.84 84 GLY A O 1
ATOM 621 N N . GLY A 1 85 ? 27.717 3.033 -13.081 1.00 49.97 85 GLY A N 1
ATOM 622 C CA . GLY A 1 85 ? 26.327 3.438 -12.854 1.00 49.97 85 GLY A CA 1
ATOM 623 C C . GLY A 1 85 ? 25.502 2.304 -12.244 1.00 49.97 85 GLY A C 1
ATOM 624 O O . GLY A 1 85 ? 25.047 1.429 -12.973 1.00 49.97 85 GLY A O 1
ATOM 625 N N . ASN A 1 86 ? 25.282 2.329 -10.927 1.00 57.28 86 ASN A N 1
ATOM 626 C CA . ASN A 1 86 ? 24.432 1.365 -10.209 1.00 57.28 86 ASN A CA 1
ATOM 627 C C . ASN A 1 86 ? 22.991 1.890 -10.070 1.00 57.28 86 ASN A C 1
ATOM 629 O O . ASN A 1 86 ? 22.462 1.975 -8.960 1.00 57.28 86 ASN A O 1
ATOM 633 N N . THR A 1 87 ? 22.365 2.337 -11.164 1.00 58.22 87 THR A N 1
ATOM 634 C CA . THR A 1 87 ? 21.011 2.906 -11.091 1.00 58.22 87 THR A CA 1
ATOM 635 C C . THR A 1 87 ? 20.036 2.277 -12.074 1.00 58.22 87 THR A C 1
ATOM 637 O O . THR A 1 87 ? 20.202 2.335 -13.289 1.00 58.22 87 THR A O 1
ATOM 640 N N . CYS A 1 88 ? 18.980 1.679 -11.525 1.00 65.25 88 CYS A N 1
ATOM 641 C 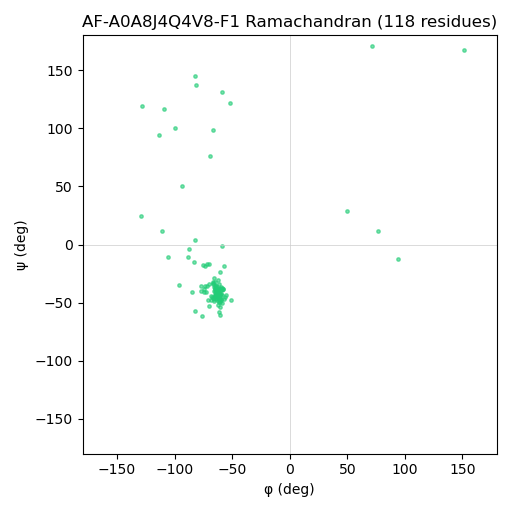CA . CYS A 1 88 ? 17.908 1.036 -12.268 1.00 65.25 88 CYS A CA 1
ATOM 642 C C . CYS A 1 88 ? 16.625 1.841 -12.040 1.00 65.25 88 CYS A C 1
ATOM 644 O O . CYS A 1 88 ? 15.936 1.703 -11.034 1.00 65.25 88 CYS A O 1
ATOM 646 N N . VAL A 1 89 ? 16.333 2.765 -12.957 1.00 65.00 89 VAL A N 1
ATOM 647 C CA . VAL A 1 89 ? 15.213 3.706 -12.824 1.00 65.00 89 VAL A CA 1
ATOM 648 C C . VAL A 1 89 ? 14.130 3.344 -13.831 1.00 65.00 89 VAL A C 1
ATOM 650 O O . VAL A 1 89 ? 14.340 3.421 -15.038 1.00 65.00 89 VAL A O 1
ATOM 653 N N . GLY A 1 90 ? 12.952 2.958 -13.342 1.00 65.25 90 GLY A N 1
ATOM 654 C CA . GLY A 1 90 ? 11.785 2.724 -14.191 1.00 65.25 90 GLY A CA 1
ATOM 655 C C . GLY A 1 90 ? 10.806 1.697 -13.633 1.00 65.25 90 GLY A C 1
ATOM 656 O O . GLY A 1 90 ? 11.117 0.938 -12.717 1.00 65.25 90 GLY A O 1
ATOM 657 N N . ALA A 1 91 ? 9.611 1.644 -14.227 1.00 64.44 91 ALA A N 1
ATOM 658 C CA . ALA A 1 91 ? 8.553 0.700 -13.846 1.00 64.44 91 ALA A CA 1
ATOM 659 C C . ALA A 1 91 ? 8.972 -0.775 -13.999 1.00 64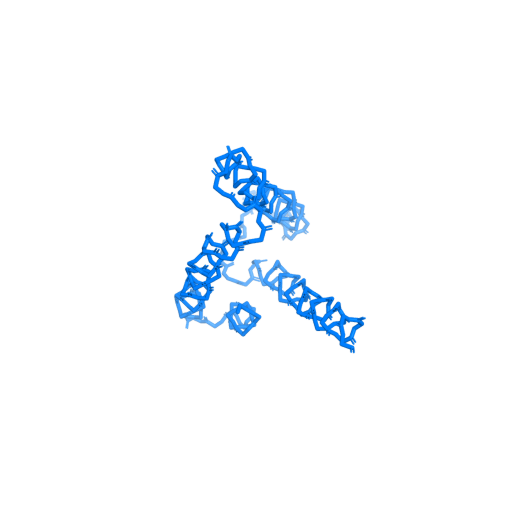.44 91 ALA A C 1
ATOM 661 O O . ALA A 1 91 ? 8.424 -1.642 -13.325 1.00 64.44 91 ALA A O 1
ATOM 662 N N . HIS A 1 92 ? 9.958 -1.049 -14.859 1.00 67.62 92 HIS A N 1
ATOM 663 C CA . HIS A 1 92 ? 10.498 -2.387 -15.068 1.00 67.62 92 HIS A CA 1
ATOM 664 C C . HIS A 1 92 ? 11.336 -2.876 -13.875 1.00 67.62 92 HIS A C 1
ATOM 666 O O . HIS A 1 92 ? 11.246 -4.046 -13.528 1.00 67.62 92 HIS A O 1
ATOM 672 N N . CYS A 1 93 ? 12.073 -1.980 -13.206 1.00 73.19 93 CYS A N 1
ATOM 673 C CA . CYS A 1 93 ? 12.902 -2.318 -12.043 1.00 73.19 93 CYS A CA 1
ATOM 674 C C . CYS A 1 93 ? 12.061 -2.611 -10.794 1.00 73.19 93 CYS A C 1
ATOM 676 O O . CYS A 1 93 ? 12.274 -3.566 -10.060 1.00 73.19 93 CYS A O 1
ATOM 678 N N . TYR A 1 94 ? 11.016 -1.806 -10.584 1.00 74.88 94 TYR A N 1
ATOM 679 C CA . TYR A 1 94 ? 10.090 -1.974 -9.460 1.00 74.88 94 TYR A CA 1
ATOM 680 C C . TYR A 1 94 ? 9.003 -3.022 -9.716 1.00 74.88 94 TYR A C 1
ATOM 682 O O . TYR A 1 94 ? 8.115 -3.218 -8.881 1.00 74.88 94 TYR A O 1
ATOM 690 N N . ARG A 1 95 ? 9.049 -3.715 -10.862 1.00 79.25 95 ARG A N 1
ATOM 691 C CA . ARG A 1 95 ? 8.057 -4.725 -11.237 1.00 79.25 95 ARG A CA 1
ATOM 692 C C . ARG A 1 95 ? 7.941 -5.804 -10.165 1.00 79.25 95 ARG A C 1
ATOM 694 O O . ARG A 1 95 ? 6.828 -6.137 -9.760 1.00 79.25 95 ARG A O 1
ATOM 701 N N . THR A 1 96 ? 9.075 -6.286 -9.666 1.00 77.81 96 THR A N 1
ATOM 702 C CA . THR A 1 96 ? 9.148 -7.300 -8.610 1.00 77.81 96 THR A CA 1
ATOM 703 C C . THR A 1 96 ? 8.466 -6.805 -7.326 1.00 77.81 96 THR A C 1
ATOM 705 O O . THR A 1 96 ? 7.645 -7.516 -6.745 1.00 77.81 96 THR A O 1
ATOM 708 N N . THR A 1 97 ? 8.678 -5.543 -6.939 1.00 83.62 97 THR A N 1
ATOM 709 C CA . THR A 1 97 ? 7.998 -4.919 -5.792 1.00 83.62 97 THR A CA 1
ATOM 710 C C . THR A 1 97 ? 6.482 -4.843 -5.995 1.00 83.62 97 THR A C 1
ATOM 712 O O . THR A 1 97 ? 5.720 -5.195 -5.093 1.00 83.62 97 THR A O 1
ATOM 715 N N . PHE A 1 98 ? 6.013 -4.439 -7.180 1.00 83.69 98 PHE A N 1
ATOM 716 C CA . PHE A 1 98 ? 4.575 -4.370 -7.469 1.00 83.69 98 PHE A CA 1
ATOM 717 C C . PHE A 1 98 ? 3.899 -5.744 -7.444 1.00 83.69 98 PHE A C 1
ATOM 719 O O . PHE A 1 98 ? 2.770 -5.851 -6.961 1.00 83.69 98 PHE A O 1
ATOM 726 N N . VAL A 1 99 ? 4.587 -6.799 -7.891 1.00 84.88 99 VAL A N 1
ATOM 727 C CA . VAL A 1 99 ? 4.092 -8.182 -7.795 1.00 84.88 99 VAL A CA 1
ATOM 728 C C . VAL A 1 99 ? 3.949 -8.611 -6.334 1.00 84.88 99 VAL A C 1
ATOM 730 O O . VAL A 1 99 ? 2.893 -9.118 -5.952 1.00 84.88 99 VAL A O 1
ATOM 733 N N . VAL A 1 100 ? 4.954 -8.350 -5.492 1.00 86.75 100 VAL A N 1
ATOM 734 C CA . VAL A 1 100 ? 4.880 -8.659 -4.053 1.00 86.75 100 VAL A CA 1
ATOM 735 C C . VAL A 1 100 ? 3.711 -7.918 -3.393 1.00 86.75 100 VAL A C 1
ATOM 737 O O . VAL A 1 100 ? 2.935 -8.521 -2.650 1.00 86.75 100 VAL A O 1
ATOM 740 N N . MET A 1 101 ? 3.509 -6.639 -3.724 1.00 87.19 101 MET A N 1
ATOM 741 C CA . MET A 1 101 ? 2.377 -5.850 -3.224 1.00 87.19 101 MET A CA 1
ATOM 742 C C . MET A 1 101 ? 1.020 -6.385 -3.697 1.00 87.19 101 MET A C 1
ATOM 744 O O . MET A 1 101 ? 0.051 -6.386 -2.931 1.00 87.19 101 MET A O 1
ATOM 748 N N . ALA A 1 102 ? 0.933 -6.868 -4.939 1.00 88.38 102 ALA A N 1
ATOM 749 C CA . ALA A 1 102 ? -0.277 -7.492 -5.465 1.00 88.38 102 ALA A CA 1
ATOM 750 C C . ALA A 1 102 ? -0.620 -8.777 -4.694 1.00 88.38 102 ALA A C 1
ATOM 752 O O . ALA A 1 102 ? -1.764 -8.940 -4.265 1.00 88.38 102 ALA A O 1
ATOM 753 N N . ILE A 1 103 ? 0.371 -9.641 -4.443 1.00 89.69 103 ILE A N 1
ATOM 754 C CA . ILE A 1 103 ? 0.204 -10.869 -3.650 1.00 89.69 103 ILE A CA 1
ATOM 755 C C . ILE A 1 103 ? -0.221 -10.529 -2.217 1.00 89.69 103 ILE A C 1
ATOM 757 O O . ILE A 1 103 ? -1.203 -11.082 -1.722 1.00 89.69 103 ILE A O 1
ATOM 761 N N . ALA A 1 104 ? 0.441 -9.564 -1.573 1.00 89.31 104 ALA A N 1
ATOM 762 C CA . ALA A 1 104 ? 0.078 -9.108 -0.232 1.00 89.31 104 ALA A CA 1
ATOM 763 C C . ALA A 1 104 ? -1.376 -8.601 -0.163 1.00 89.31 104 ALA A C 1
ATOM 765 O O . ALA A 1 104 ? -2.095 -8.891 0.795 1.00 89.31 104 ALA A O 1
ATOM 766 N N . CYS A 1 105 ? -1.851 -7.900 -1.200 1.00 88.81 105 CYS A N 1
ATOM 767 C CA . CYS A 1 105 ? -3.247 -7.470 -1.294 1.00 88.81 105 CYS A CA 1
ATOM 768 C C . CYS A 1 105 ? -4.228 -8.646 -1.406 1.00 88.81 105 CYS A C 1
ATOM 770 O O . CYS A 1 105 ? -5.299 -8.590 -0.800 1.00 88.81 105 CYS A O 1
ATOM 772 N N . ILE A 1 106 ? -3.888 -9.688 -2.171 1.00 90.56 106 ILE A N 1
ATOM 773 C CA . ILE A 1 106 ? -4.725 -10.889 -2.327 1.00 90.56 106 ILE A CA 1
ATOM 774 C C . ILE A 1 106 ? -4.803 -11.652 -1.003 1.00 90.56 106 ILE A C 1
ATOM 776 O O . ILE A 1 106 ? -5.900 -11.988 -0.561 1.00 90.56 106 ILE A O 1
ATOM 780 N N . ILE A 1 107 ? -3.667 -11.848 -0.328 1.00 92.38 107 ILE A N 1
ATOM 781 C CA . ILE A 1 107 ? -3.614 -12.481 0.996 1.00 92.38 107 ILE A CA 1
ATOM 782 C C . ILE A 1 107 ? -4.452 -11.679 1.998 1.00 92.38 107 ILE A C 1
ATOM 784 O O . ILE A 1 107 ? -5.285 -12.244 2.701 1.00 92.38 107 ILE A O 1
ATOM 788 N N . GLY A 1 108 ? -4.300 -10.351 2.024 1.00 88.69 108 GLY A N 1
ATOM 789 C CA . GLY A 1 108 ? -5.083 -9.483 2.903 1.00 88.69 108 GLY A CA 1
ATOM 790 C C . GLY A 1 108 ? -6.591 -9.554 2.638 1.00 88.69 108 GLY A C 1
ATOM 791 O O . GLY A 1 108 ? -7.381 -9.549 3.582 1.00 88.69 108 GLY A O 1
ATOM 792 N N . PHE A 1 109 ? -7.005 -9.653 1.372 1.00 89.12 109 PHE A N 1
ATOM 793 C CA . PHE A 1 109 ? -8.407 -9.873 1.013 1.00 89.12 109 PHE A CA 1
ATOM 794 C C . PHE A 1 109 ? -8.904 -11.244 1.492 1.00 89.12 109 PHE A C 1
ATOM 796 O O . PHE A 1 109 ? -9.969 -11.321 2.100 1.00 89.12 109 PHE A O 1
ATOM 803 N N . GLY A 1 110 ? -8.105 -12.297 1.297 1.00 90.38 110 GLY A N 1
ATOM 804 C CA . GLY A 1 110 ? -8.411 -13.650 1.760 1.00 90.38 110 GLY A CA 1
ATOM 805 C C . GLY A 1 110 ? -8.585 -13.731 3.277 1.00 90.38 110 GLY A C 1
ATOM 806 O O . GLY A 1 110 ? -9.597 -14.244 3.741 1.00 90.38 110 GLY A O 1
ATOM 807 N N . ILE A 1 111 ? -7.663 -13.150 4.054 1.00 91.75 111 ILE A N 1
ATOM 808 C CA . ILE A 1 111 ? -7.746 -13.120 5.525 1.00 91.75 111 ILE A CA 1
ATOM 809 C C . ILE A 1 111 ? -9.006 -12.375 5.985 1.00 91.75 111 ILE A C 1
ATOM 811 O O . ILE A 1 111 ? -9.698 -12.835 6.890 1.00 91.75 111 ILE A O 1
ATOM 815 N N . LYS A 1 112 ? -9.350 -11.246 5.349 1.00 86.88 112 LYS A N 1
ATOM 816 C CA . LYS A 1 112 ? -10.590 -10.520 5.667 1.00 86.88 112 LYS A CA 1
ATOM 817 C C . LYS A 1 112 ? -11.846 -11.325 5.349 1.00 86.88 112 LYS A C 1
ATOM 819 O O . LYS A 1 112 ? -12.756 -11.350 6.171 1.00 86.88 112 LYS A O 1
ATOM 824 N N . GLY A 1 113 ? -11.891 -11.973 4.185 1.00 88.38 113 GLY A N 1
ATOM 825 C CA . GLY A 1 113 ? -13.002 -12.847 3.808 1.00 88.38 113 GLY A CA 1
ATOM 826 C C . GLY A 1 113 ? -13.151 -14.021 4.773 1.00 88.38 113 GLY A C 1
ATOM 827 O O . GLY A 1 113 ? -14.255 -14.301 5.224 1.00 88.38 113 GLY A O 1
ATOM 828 N N . LEU A 1 114 ? -12.033 -14.635 5.165 1.00 90.81 114 LEU A N 1
ATOM 829 C CA . LEU A 1 114 ? -12.003 -15.726 6.134 1.00 90.81 114 LEU A CA 1
ATOM 830 C C . LEU A 1 114 ? -12.557 -15.286 7.493 1.00 90.81 114 LEU A C 1
ATOM 832 O O . LEU A 1 114 ? -13.446 -15.938 8.026 1.00 90.81 114 LEU A O 1
ATOM 836 N N . MET A 1 115 ? -12.094 -14.151 8.026 1.00 87.38 115 MET A N 1
ATOM 837 C CA . MET A 1 115 ? -12.629 -13.605 9.279 1.00 87.38 115 MET A CA 1
ATOM 838 C C . MET A 1 115 ? -14.126 -13.299 9.176 1.00 87.38 115 MET A C 1
ATOM 840 O O . MET A 1 115 ? -14.862 -13.570 10.116 1.00 87.38 115 MET A O 1
ATOM 844 N N . SER A 1 116 ? -14.587 -12.781 8.034 1.00 87.88 116 SER A N 1
ATOM 845 C CA . SER A 1 116 ? -16.014 -12.539 7.809 1.00 87.88 116 SER A CA 1
ATOM 846 C C . SER A 1 116 ? -16.834 -13.828 7.740 1.00 87.88 116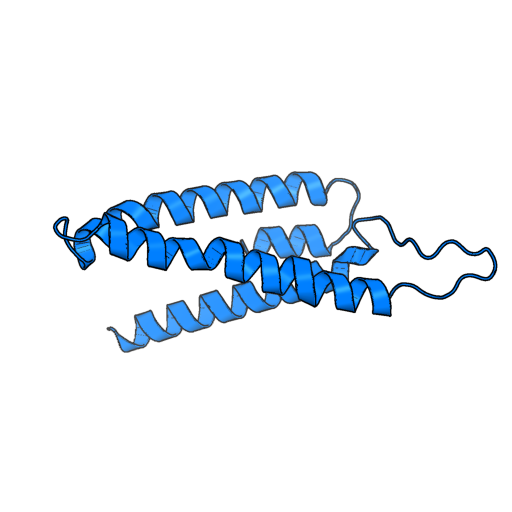 SER A C 1
ATOM 848 O O . SER A 1 116 ? -17.994 -13.804 8.128 1.00 87.88 116 SER A O 1
ATOM 850 N N . PHE A 1 117 ? -16.260 -14.926 7.241 1.00 85.56 117 PHE A N 1
ATOM 851 C CA . PHE A 1 117 ? -16.923 -16.228 7.176 1.00 85.56 117 PHE A CA 1
ATOM 852 C C . PHE A 1 117 ? -17.015 -16.894 8.554 1.00 85.56 117 PHE A C 1
ATOM 854 O O . PHE A 1 117 ? -18.035 -17.485 8.866 1.00 85.56 117 PHE A O 1
ATOM 861 N N . TYR A 1 118 ? -15.981 -16.768 9.393 1.00 81.00 118 TYR A N 1
ATOM 862 C CA . TYR A 1 118 ? -16.004 -17.283 10.771 1.00 81.00 118 TYR A CA 1
ATOM 863 C C . TYR A 1 118 ? -16.838 -16.435 11.742 1.00 81.00 118 TYR A C 1
ATOM 865 O O . TYR A 1 118 ? -17.155 -16.902 12.832 1.00 81.00 118 TYR A O 1
ATOM 873 N N . ALA A 1 119 ? -17.140 -15.184 11.388 1.00 70.56 119 ALA A N 1
ATOM 874 C CA . ALA A 1 119 ? -17.981 -14.295 12.186 1.00 70.56 119 ALA A CA 1
ATOM 875 C C . ALA A 1 119 ? -19.487 -14.432 11.881 1.00 70.56 119 ALA A C 1
ATOM 877 O O . ALA A 1 119 ? -20.284 -13.757 12.536 1.00 70.56 119 ALA A O 1
ATOM 878 N N . LEU A 1 120 ? -19.860 -15.256 10.892 1.00 52.97 120 LEU A N 1
ATOM 879 C CA . LEU A 1 120 ? -21.238 -15.580 10.511 1.00 52.97 120 LEU A CA 1
ATOM 880 C C . LEU A 1 120 ? -21.633 -16.958 11.058 1.00 52.97 120 LEU A C 1
ATOM 882 O O . LEU A 1 120 ? -22.812 -17.105 11.446 1.00 52.97 120 LEU A O 1
#

pLDDT: mean 82.19, std 10.83, range [49.97, 94.31]

Organism: NCBI:txid60419

Solvent-accessible surface area (backbone atoms only — not comparable to full-atom values): 6622 Å² total; per-residue (Å²): 84,43,70,20,29,50,41,33,39,65,47,48,94,65,26,60,61,59,16,49,53,47,32,48,54,45,47,50,54,52,51,65,52,48,55,58,52,49,42,71,76,68,33,76,92,55,38,72,62,55,49,53,62,59,54,48,52,55,63,52,49,47,43,51,53,58,52,48,48,44,45,54,52,47,62,70,68,44,58,89,46,99,82,79,59,73,74,77,86,54,54,69,64,49,20,65,57,27,47,53,52,23,51,52,42,50,51,53,50,49,55,52,52,50,52,57,60,76,74,106

Foldseek 3Di:
DLVLLVLLLVQDVPSPVVSVVVVVVVVVVVVVVVLVVLCVPVNDPCSVVVVVVVCVVVVVVCCVLVVPVVVVLLVVPQDPDPPPDSDDDGSNSCSVSSVVVSVVVVVVVVVVVVVVVVVD

InterPro domains:
  IPR036259 MFS transporter superfamily [SSF103473] (2-109)
  IPR056555 NFD4, C-terminal domain [PF23262] (12-109)

Sequence (120 aa):
MAFGFVILALAVPGSLYIGSILVGICYGIRIAISVPTASELFGLKYYGLIYNILILNLPLGSFLFSGLLAGILYDMEATPTAGGGNTCVGAHCYRTTFVVMAIACIIGFGIKGLMSFYAL

Radius of gyration: 18.15 Å; Cα contacts (8 Å, |Δi|>4): 81; chains: 1; bounding box: 53×27×45 Å

Secondary structure (DSSP, 8-state):
-HHHHHHHHT--TTHHHHHHHHHHHHHHHHHHHHHHHHHHHH-STTHHHHHHHHHTHHHHHHIIIIIIIHHHHHHHH----TTS-----STTTTHHHHHHHHHHHHHHHHHHHHHHHHT-